Protein AF-A0A6G5A624-F1 (afdb_monomer_lite)

Secondary structure (DSSP, 8-state):
----------------------HHHHHT-TTTGGG--THHHHT--SPEE----SSSTTSS-EEEEEEEEEESSSSEEEEEEEEEEETTEEEEEEEEEEEE--TT-SS--EEEE-SSTTS--EEEEEEEE-TTS--EEEEE---TTTTT---

Structure (mmCIF, N/CA/C/O backbone):
data_AF-A0A6G5A624-F1
#
_entry.id   AF-A0A6G5A624-F1
#
loop_
_atom_site.group_PDB
_atom_site.id
_atom_site.type_symbol
_atom_site.label_atom_id
_atom_site.label_alt_id
_atom_site.label_comp_id
_atom_site.label_asym_id
_atom_site.label_entity_id
_atom_site.label_seq_id
_atom_site.pdbx_PDB_ins_code
_atom_site.Cartn_x
_atom_site.Cartn_y
_atom_site.Cartn_z
_atom_site.occupancy
_atom_site.B_iso_or_equiv
_atom_site.auth_seq_id
_atom_site.auth_comp_id
_atom_site.auth_asym_id
_atom_site.auth_atom_id
_atom_site.pdbx_PDB_model_num
ATOM 1 N N . MET A 1 1 ? 64.356 -6.340 41.383 1.00 39.53 1 MET A N 1
ATOM 2 C CA . MET A 1 1 ? 63.707 -5.457 40.390 1.00 39.53 1 MET A CA 1
ATOM 3 C C . MET A 1 1 ? 62.743 -6.322 39.589 1.00 39.53 1 MET A C 1
ATOM 5 O O . MET A 1 1 ? 63.204 -7.112 38.780 1.00 39.53 1 MET A O 1
ATOM 9 N N . PHE A 1 2 ? 61.443 -6.283 39.893 1.00 41.41 2 PHE A N 1
ATOM 10 C CA . PHE A 1 2 ? 60.434 -7.053 39.157 1.00 41.41 2 PHE A CA 1
ATOM 11 C C . PHE A 1 2 ? 59.886 -6.181 38.027 1.00 41.41 2 PHE A C 1
ATOM 13 O O . PHE A 1 2 ? 59.251 -5.163 38.285 1.00 41.41 2 PHE A O 1
ATOM 20 N N . SER A 1 3 ? 60.192 -6.554 36.785 1.00 48.03 3 SER A N 1
ATOM 21 C CA . SER A 1 3 ? 59.663 -5.901 35.587 1.00 48.03 3 SER A CA 1
ATOM 22 C C . SER A 1 3 ? 58.288 -6.498 35.284 1.00 48.03 3 SER A C 1
ATOM 24 O O . SER A 1 3 ? 58.190 -7.619 34.789 1.00 48.03 3 SER A O 1
ATOM 26 N N . GLY A 1 4 ? 57.225 -5.795 35.674 1.00 51.53 4 GLY A N 1
ATOM 27 C CA . GLY A 1 4 ? 55.850 -6.169 35.352 1.00 51.53 4 GLY A CA 1
ATOM 28 C C . GLY A 1 4 ? 55.476 -5.650 33.968 1.00 51.53 4 GLY A C 1
ATOM 29 O O . GLY A 1 4 ? 55.387 -4.442 33.768 1.00 51.53 4 GLY A O 1
ATOM 30 N N . ALA A 1 5 ? 55.263 -6.551 33.010 1.00 58.97 5 ALA A N 1
ATOM 31 C CA . ALA A 1 5 ? 54.713 -6.201 31.706 1.00 58.97 5 ALA A CA 1
ATOM 32 C C . ALA A 1 5 ? 53.194 -6.004 31.831 1.00 58.97 5 ALA A C 1
ATOM 34 O O . ALA A 1 5 ? 52.438 -6.967 31.962 1.00 58.97 5 ALA A O 1
ATOM 35 N N . THR A 1 6 ? 52.742 -4.751 31.809 1.00 60.56 6 THR A N 1
ATOM 36 C CA . THR A 1 6 ? 51.316 -4.407 31.802 1.00 60.56 6 THR A CA 1
ATOM 37 C C . THR A 1 6 ? 50.754 -4.627 30.398 1.00 60.56 6 THR A C 1
ATOM 39 O O . THR A 1 6 ? 50.939 -3.799 29.508 1.00 60.56 6 THR A O 1
ATOM 42 N N . PHE A 1 7 ? 50.069 -5.750 30.180 1.00 61.47 7 PHE A N 1
ATOM 43 C CA . PHE A 1 7 ? 49.296 -5.979 28.959 1.00 61.47 7 PHE A CA 1
ATOM 44 C C . PHE A 1 7 ? 48.017 -5.136 29.000 1.00 61.47 7 PHE A C 1
ATOM 46 O O . PHE A 1 7 ? 47.059 -5.455 29.704 1.00 61.47 7 PHE A O 1
ATOM 53 N N . LEU A 1 8 ? 48.010 -4.035 28.248 1.00 59.06 8 LEU A N 1
ATOM 54 C CA . LEU A 1 8 ? 46.827 -3.210 28.026 1.00 59.06 8 LEU A CA 1
ATOM 55 C C . LEU A 1 8 ? 45.891 -3.949 27.053 1.00 59.06 8 LEU A C 1
ATOM 57 O O . LEU A 1 8 ? 46.031 -3.840 25.836 1.00 59.06 8 LEU A O 1
ATOM 61 N N . CYS A 1 9 ? 44.947 -4.731 27.581 1.00 56.75 9 CYS A N 1
ATOM 62 C CA . CYS A 1 9 ? 43.853 -5.285 26.781 1.00 56.75 9 CYS A CA 1
ATOM 63 C C . CYS A 1 9 ? 42.947 -4.139 26.314 1.00 56.75 9 CYS A C 1
ATOM 65 O O . CYS A 1 9 ? 42.076 -3.680 27.052 1.00 56.75 9 CYS A O 1
ATOM 67 N N . ILE A 1 10 ? 43.158 -3.668 25.083 1.00 61.03 10 ILE A N 1
ATOM 68 C CA . ILE A 1 10 ? 42.236 -2.757 24.406 1.00 61.03 10 ILE A CA 1
ATOM 69 C C . ILE A 1 10 ? 40.947 -3.544 24.156 1.00 61.03 10 ILE A C 1
ATOM 71 O O . ILE A 1 10 ? 40.863 -4.363 23.242 1.00 61.03 10 ILE A O 1
ATOM 75 N N . LEU A 1 11 ? 39.944 -3.316 25.002 1.00 56.22 11 LEU A N 1
ATOM 76 C CA . LEU A 1 11 ? 38.576 -3.758 24.768 1.00 56.22 11 LEU A CA 1
ATOM 77 C C . LEU A 1 11 ? 38.052 -2.998 23.547 1.00 56.22 11 LEU A C 1
ATOM 79 O O . LEU A 1 11 ? 37.565 -1.874 23.659 1.00 56.22 11 LEU A O 1
ATOM 83 N N . VAL A 1 12 ? 38.179 -3.595 22.362 1.00 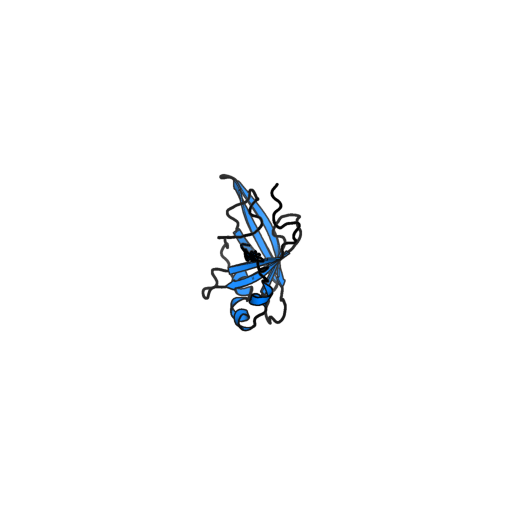63.50 12 VAL A N 1
ATOM 84 C CA . VAL A 1 12 ? 37.483 -3.108 21.172 1.00 63.50 12 VAL A CA 1
ATOM 85 C C . VAL A 1 12 ? 36.002 -3.392 21.397 1.00 63.50 12 VAL A C 1
ATOM 87 O O . VAL A 1 12 ? 35.519 -4.498 21.159 1.00 63.50 12 VAL A O 1
ATOM 90 N N . ALA A 1 13 ? 35.281 -2.401 21.917 1.00 61.09 13 ALA A N 1
ATOM 91 C CA . ALA A 1 13 ? 33.831 -2.419 21.925 1.00 61.09 13 ALA A CA 1
ATOM 92 C C . ALA A 1 13 ? 33.373 -2.402 20.462 1.00 61.09 13 ALA A C 1
ATOM 94 O O . ALA A 1 13 ? 33.361 -1.356 19.815 1.00 61.09 13 ALA A O 1
ATOM 95 N N . VAL A 1 14 ? 33.050 -3.577 19.917 1.00 60.44 14 VAL A N 1
ATOM 96 C CA . VAL A 1 14 ? 32.378 -3.682 18.623 1.00 60.44 14 VAL A CA 1
ATOM 97 C C . VAL A 1 14 ? 31.013 -3.040 18.810 1.00 60.44 14 VAL A C 1
ATOM 99 O O . VAL A 1 14 ? 30.096 -3.636 19.374 1.00 60.44 14 VAL A O 1
ATOM 102 N N . THR A 1 15 ? 30.879 -1.790 18.381 1.00 59.41 15 THR A N 1
ATOM 103 C CA . THR A 1 15 ? 29.569 -1.178 18.247 1.00 59.41 15 THR A CA 1
ATOM 104 C C . THR A 1 15 ? 28.849 -1.969 17.161 1.00 59.41 15 THR A C 1
ATOM 106 O O . THR A 1 15 ? 29.238 -1.964 15.994 1.00 59.41 15 THR A O 1
ATOM 109 N N . ALA A 1 16 ? 27.823 -2.728 17.547 1.00 56.22 16 ALA A N 1
ATOM 110 C CA . ALA A 1 16 ? 26.889 -3.308 16.597 1.00 56.22 16 ALA A CA 1
ATOM 111 C C . ALA A 1 16 ? 26.151 -2.141 15.936 1.00 56.22 16 ALA A C 1
ATOM 113 O O . ALA A 1 16 ? 25.101 -1.699 16.399 1.00 56.22 16 ALA A O 1
ATOM 114 N N . GLN A 1 17 ? 26.757 -1.568 14.900 1.00 50.91 17 GLN A N 1
ATOM 115 C CA . GLN A 1 17 ? 26.144 -0.512 14.125 1.00 50.91 17 GLN A CA 1
ATOM 116 C C . GLN A 1 17 ? 24.936 -1.150 13.454 1.00 50.91 17 GLN A C 1
ATOM 118 O O . GLN A 1 17 ? 25.081 -2.006 12.577 1.00 50.91 17 GLN A O 1
ATOM 123 N N . SER A 1 18 ? 23.743 -0.807 13.940 1.00 52.41 18 SER A N 1
ATOM 124 C CA . SER A 1 18 ? 22.495 -1.230 13.328 1.00 52.41 18 SER A CA 1
ATOM 125 C C . SER A 1 18 ? 22.568 -0.804 11.867 1.00 52.41 18 SER A C 1
ATOM 127 O O . SER A 1 18 ? 22.534 0.382 11.536 1.00 52.41 18 SER A O 1
ATOM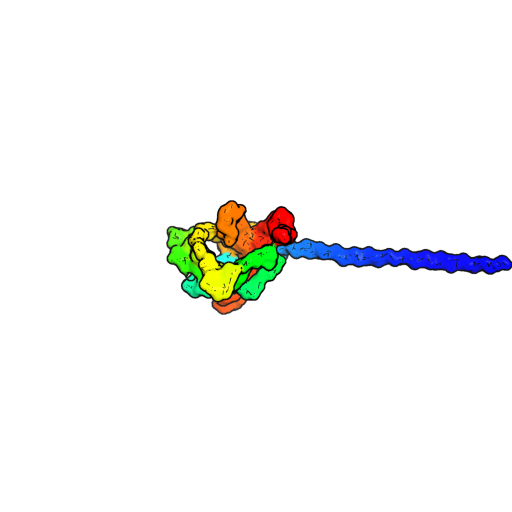 129 N N . ARG A 1 19 ? 22.779 -1.773 10.969 1.00 55.16 19 ARG A N 1
ATOM 130 C CA . ARG A 1 19 ? 22.739 -1.502 9.535 1.00 55.16 19 ARG A CA 1
ATOM 131 C C . ARG A 1 19 ? 21.350 -0.938 9.282 1.00 55.16 19 ARG A C 1
ATOM 133 O O . ARG A 1 19 ? 20.366 -1.651 9.487 1.00 55.16 19 ARG A O 1
ATOM 140 N N . ARG A 1 20 ? 21.260 0.343 8.909 1.00 59.00 20 ARG A N 1
ATOM 141 C CA . ARG A 1 20 ? 20.001 0.914 8.430 1.00 59.00 20 ARG A CA 1
ATOM 142 C C . ARG A 1 20 ? 19.523 -0.012 7.319 1.00 59.00 20 ARG A C 1
ATOM 144 O O . ARG A 1 20 ? 20.250 -0.228 6.352 1.00 59.00 20 ARG A O 1
ATOM 151 N N . ARG A 1 21 ? 18.363 -0.641 7.517 1.00 69.81 21 ARG A N 1
ATOM 152 C CA . ARG A 1 21 ? 17.732 -1.449 6.477 1.00 69.81 21 ARG A CA 1
ATOM 153 C C . ARG A 1 21 ? 17.379 -0.468 5.371 1.00 69.81 21 ARG A C 1
ATOM 155 O O . ARG A 1 21 ? 16.533 0.386 5.594 1.00 69.81 21 ARG A O 1
ATOM 162 N N . ASP A 1 22 ? 18.084 -0.538 4.251 1.00 80.31 22 ASP A N 1
ATOM 163 C CA . ASP A 1 22 ? 17.757 0.232 3.058 1.00 80.31 22 ASP A CA 1
ATOM 164 C C . ASP A 1 22 ? 16.774 -0.593 2.219 1.00 80.31 22 ASP A C 1
ATOM 166 O O . ASP A 1 22 ? 17.186 -1.601 1.633 1.00 80.31 22 ASP A O 1
ATOM 170 N N . PRO A 1 23 ? 15.480 -0.226 2.161 1.00 82.12 23 PRO A N 1
ATOM 171 C CA . PRO A 1 23 ? 14.514 -0.958 1.354 1.00 82.12 23 PRO A CA 1
ATOM 172 C C . PRO A 1 23 ? 14.882 -0.947 -0.132 1.00 82.12 23 PRO A C 1
ATOM 174 O O . PRO A 1 23 ? 14.588 -1.911 -0.835 1.00 82.12 23 PRO A O 1
ATOM 177 N N . ASN A 1 24 ? 15.577 0.086 -0.621 1.00 86.75 24 ASN A N 1
ATOM 178 C CA . ASN A 1 24 ? 15.930 0.174 -2.036 1.00 86.75 24 ASN A CA 1
ATOM 179 C C . ASN A 1 24 ? 16.927 -0.911 -2.453 1.00 86.75 24 ASN A C 1
ATOM 181 O O . ASN A 1 24 ? 16.842 -1.396 -3.577 1.00 86.75 24 ASN A O 1
ATOM 185 N N . ALA A 1 25 ? 17.800 -1.371 -1.551 1.00 89.62 25 ALA A N 1
ATOM 186 C CA . ALA A 1 25 ? 18.741 -2.451 -1.849 1.00 89.62 25 ALA A CA 1
ATOM 187 C C . ALA A 1 25 ? 18.039 -3.754 -2.282 1.00 89.62 25 ALA A C 1
ATOM 189 O O . ALA A 1 25 ? 18.574 -4.492 -3.104 1.00 89.62 25 ALA A O 1
ATOM 190 N N . TYR A 1 26 ? 16.844 -4.034 -1.749 1.00 91.25 26 TYR A N 1
ATOM 191 C CA . TYR A 1 26 ? 16.027 -5.175 -2.177 1.00 91.25 26 TYR A CA 1
ATOM 192 C C . TYR A 1 26 ? 15.040 -4.792 -3.286 1.00 91.25 26 TYR A C 1
ATOM 194 O O . TYR A 1 26 ? 14.842 -5.557 -4.231 1.00 91.25 26 TYR A O 1
ATOM 202 N N . ALA A 1 27 ? 14.398 -3.626 -3.171 1.00 91.69 27 ALA A N 1
ATOM 203 C CA . ALA A 1 27 ? 13.332 -3.219 -4.080 1.00 91.69 27 ALA A CA 1
ATOM 204 C C . ALA A 1 27 ? 13.809 -2.850 -5.487 1.00 91.69 27 ALA A C 1
ATOM 206 O O . ALA A 1 27 ? 13.039 -2.954 -6.432 1.00 91.69 27 ALA A O 1
ATOM 207 N N . GLU A 1 28 ? 15.063 -2.429 -5.637 1.00 92.81 28 GLU A N 1
ATOM 208 C CA . GLU A 1 28 ? 15.626 -2.007 -6.924 1.00 92.81 28 GLU A CA 1
ATOM 209 C C . GLU A 1 28 ? 16.526 -3.090 -7.560 1.00 92.81 28 GLU A C 1
ATOM 211 O O . GLU A 1 28 ? 17.139 -2.872 -8.604 1.00 92.81 28 GLU A O 1
ATOM 216 N N . ASP A 1 29 ? 16.574 -4.292 -6.973 1.00 95.19 29 ASP A N 1
ATOM 217 C CA . ASP A 1 29 ? 17.170 -5.475 -7.599 1.00 95.19 29 ASP A CA 1
ATOM 218 C C . ASP A 1 29 ? 16.187 -6.091 -8.604 1.00 95.19 29 ASP A C 1
ATOM 220 O O . ASP A 1 29 ? 15.142 -6.629 -8.224 1.00 95.19 29 ASP A O 1
ATOM 224 N N . TYR A 1 30 ? 16.548 -6.059 -9.892 1.00 96.19 30 TYR A N 1
ATOM 225 C CA . TYR A 1 30 ? 15.698 -6.516 -10.999 1.00 96.19 30 TYR A CA 1
ATOM 226 C C . TYR A 1 30 ? 15.199 -7.959 -10.850 1.00 96.19 30 TYR A C 1
ATOM 228 O O . TYR A 1 30 ? 14.157 -8.317 -11.401 1.00 96.19 30 TYR A O 1
ATOM 236 N N . ARG A 1 31 ? 15.919 -8.797 -10.093 1.00 96.75 31 ARG A N 1
ATOM 237 C CA . ARG A 1 31 ? 15.528 -10.188 -9.825 1.00 96.75 31 ARG A CA 1
ATOM 238 C C . ARG A 1 31 ? 14.239 -10.278 -9.003 1.00 96.75 31 ARG A C 1
ATOM 240 O O . ARG A 1 31 ? 13.536 -11.279 -9.099 1.00 96.75 31 ARG A O 1
ATOM 247 N N . ASN A 1 32 ? 13.911 -9.234 -8.240 1.00 96.50 32 ASN A N 1
ATOM 248 C CA . ASN A 1 32 ? 12.720 -9.171 -7.393 1.00 96.50 32 ASN A CA 1
ATOM 249 C C . ASN A 1 32 ? 11.519 -8.501 -8.081 1.00 96.50 32 ASN A C 1
ATOM 251 O O . ASN A 1 32 ? 10.391 -8.680 -7.621 1.00 96.50 32 ASN A O 1
ATOM 255 N N . PHE A 1 33 ? 11.717 -7.792 -9.200 1.00 97.06 33 PHE A N 1
ATOM 256 C CA . PHE A 1 33 ? 10.658 -7.028 -9.881 1.00 97.06 33 PHE A CA 1
ATOM 257 C C . PHE A 1 33 ? 9.402 -7.854 -10.215 1.00 97.06 33 PHE A C 1
ATOM 259 O O . PHE A 1 33 ? 8.292 -7.344 -10.042 1.00 97.06 33 PHE A O 1
ATOM 266 N N . PRO A 1 34 ? 9.496 -9.138 -10.628 1.00 96.38 34 PRO A N 1
ATOM 267 C CA . PRO A 1 34 ? 8.304 -9.954 -10.868 1.00 96.38 34 PRO A CA 1
ATOM 268 C C . PRO A 1 34 ? 7.387 -10.119 -9.644 1.00 96.38 34 PRO A C 1
ATOM 270 O O . PRO A 1 34 ? 6.192 -10.352 -9.817 1.00 96.38 34 PRO A O 1
ATOM 273 N N . LEU A 1 35 ? 7.921 -9.980 -8.425 1.00 97.44 35 LEU A N 1
ATOM 274 C CA . LEU A 1 35 ? 7.192 -10.102 -7.155 1.00 97.44 35 LEU A CA 1
ATOM 275 C C . LEU A 1 35 ? 6.684 -8.752 -6.618 1.00 97.44 35 LEU A C 1
ATOM 277 O O . LEU A 1 35 ? 6.011 -8.707 -5.587 1.00 97.44 35 LEU A O 1
ATOM 281 N N . GLN A 1 36 ? 7.009 -7.656 -7.302 1.00 97.81 36 GLN A N 1
ATOM 282 C CA . GLN A 1 36 ? 6.806 -6.279 -6.838 1.00 97.81 36 GLN A CA 1
ATOM 283 C C . GLN A 1 36 ? 5.795 -5.518 -7.698 1.00 97.81 36 GLN A C 1
ATOM 285 O O . GLN A 1 36 ? 5.729 -4.296 -7.667 1.00 97.81 36 GLN A O 1
ATOM 290 N N . ARG A 1 37 ? 4.966 -6.236 -8.456 1.00 97.94 37 ARG A N 1
ATOM 291 C CA . ARG A 1 37 ? 3.900 -5.637 -9.261 1.00 97.94 37 ARG A CA 1
ATOM 292 C C . ARG A 1 37 ? 2.727 -5.276 -8.362 1.00 97.94 37 ARG A C 1
ATOM 294 O O . ARG A 1 37 ? 2.015 -6.166 -7.892 1.00 97.94 37 ARG A O 1
ATOM 301 N N . LEU A 1 38 ? 2.484 -3.983 -8.157 1.00 98.00 38 LEU A N 1
ATOM 302 C CA . LEU A 1 38 ? 1.420 -3.506 -7.268 1.00 98.00 38 LEU A CA 1
ATOM 303 C C . LEU A 1 38 ? 0.025 -3.962 -7.723 1.00 98.00 38 LEU A C 1
ATOM 305 O O . LEU A 1 38 ? -0.871 -4.142 -6.896 1.00 98.00 38 LEU A O 1
ATOM 309 N N . SER A 1 39 ? -0.137 -4.256 -9.016 1.00 97.56 39 SER A N 1
ATOM 310 C CA . SER A 1 39 ? -1.347 -4.864 -9.582 1.00 97.56 39 SER A CA 1
ATOM 311 C C . SER A 1 39 ? -1.756 -6.171 -8.890 1.00 97.56 39 SER A C 1
ATOM 313 O O . SER A 1 39 ? -2.941 -6.498 -8.840 1.00 97.56 39 SER A O 1
ATOM 315 N N . ALA A 1 40 ? -0.814 -6.906 -8.289 1.00 97.25 40 ALA A N 1
ATOM 316 C CA . ALA A 1 40 ? -1.123 -8.086 -7.487 1.00 97.25 40 ALA A CA 1
ATOM 317 C C . ALA A 1 40 ? -1.996 -7.752 -6.263 1.00 97.25 40 ALA A C 1
ATOM 319 O O . ALA A 1 40 ? -2.890 -8.532 -5.927 1.00 97.25 40 ALA A O 1
ATOM 320 N N . MET A 1 41 ? -1.769 -6.592 -5.637 1.00 97.25 41 MET A N 1
ATOM 321 C CA . MET A 1 41 ? -2.584 -6.068 -4.541 1.00 97.25 41 MET A CA 1
ATOM 322 C C . MET A 1 41 ? -3.830 -5.360 -5.074 1.00 97.25 41 MET A C 1
ATOM 324 O O . MET A 1 41 ? -4.931 -5.619 -4.593 1.00 97.25 41 MET A O 1
ATOM 328 N N . THR A 1 42 ? -3.693 -4.486 -6.076 1.00 97.44 42 THR A N 1
ATOM 329 C CA . THR A 1 42 ? -4.831 -3.666 -6.517 1.00 97.44 42 THR A CA 1
ATOM 330 C C . THR A 1 42 ? -5.914 -4.464 -7.224 1.00 97.44 42 THR A C 1
ATOM 332 O O . THR A 1 42 ? -7.068 -4.044 -7.207 1.00 97.44 42 THR A O 1
ATOM 335 N N . ASN A 1 43 ? -5.607 -5.641 -7.771 1.00 96.62 43 ASN A N 1
ATOM 336 C CA . ASN A 1 43 ? -6.608 -6.552 -8.332 1.00 96.62 43 ASN A CA 1
ATOM 337 C C . ASN A 1 43 ? -7.377 -7.355 -7.271 1.00 96.62 43 ASN A C 1
ATOM 339 O O . ASN A 1 43 ? -8.352 -8.028 -7.608 1.00 96.62 43 ASN A O 1
ATOM 343 N N . GLN A 1 44 ? -6.998 -7.272 -5.992 1.00 95.81 44 GLN A N 1
ATOM 344 C CA . GLN A 1 44 ? -7.742 -7.931 -4.923 1.00 95.81 44 GLN A CA 1
ATOM 345 C C . GLN A 1 44 ? -9.089 -7.235 -4.692 1.00 95.81 44 GLN A C 1
ATOM 347 O O . GLN A 1 44 ? -9.166 -6.034 -4.436 1.00 95.81 44 GLN A O 1
ATOM 352 N N . SER A 1 45 ? -10.171 -8.012 -4.748 1.00 93.25 45 SER A N 1
ATOM 353 C CA . SER A 1 45 ? -11.527 -7.557 -4.400 1.00 93.25 45 SER A CA 1
ATOM 354 C C . SER A 1 45 ? -11.854 -7.735 -2.913 1.00 93.25 45 SER A C 1
ATOM 356 O O . SER A 1 45 ? -12.804 -7.144 -2.391 1.00 93.25 45 SER A O 1
ATOM 358 N N . LYS A 1 46 ? -11.073 -8.567 -2.217 1.00 96.50 46 LYS A N 1
ATOM 359 C CA . LYS A 1 46 ? -11.227 -8.853 -0.790 1.00 96.50 46 LYS A CA 1
ATOM 360 C C . LYS A 1 46 ? -10.562 -7.771 0.061 1.00 96.50 46 LYS A C 1
ATOM 362 O O . LYS A 1 46 ? -9.680 -7.047 -0.389 1.00 96.50 46 LYS A O 1
ATOM 367 N N . ARG A 1 47 ? -10.988 -7.686 1.322 1.00 97.75 47 ARG A N 1
ATOM 368 C CA . ARG A 1 47 ? -10.330 -6.851 2.332 1.00 97.75 47 ARG A CA 1
ATOM 369 C C . ARG A 1 47 ? -8.978 -7.466 2.694 1.00 97.75 47 ARG A C 1
ATOM 371 O O . ARG A 1 47 ? -8.914 -8.654 3.002 1.00 97.75 47 ARG A O 1
ATOM 378 N N . ILE A 1 48 ? -7.935 -6.649 2.675 1.00 97.44 48 ILE A N 1
ATOM 379 C CA . ILE A 1 48 ? -6.580 -7.009 3.095 1.00 97.44 48 ILE A CA 1
ATOM 380 C C . ILE A 1 48 ? -6.404 -6.544 4.538 1.00 97.44 48 ILE A C 1
ATOM 382 O O . ILE A 1 48 ? -6.877 -5.469 4.905 1.00 97.44 48 ILE A O 1
ATOM 386 N N . TYR A 1 49 ? -5.742 -7.359 5.353 1.00 97.75 49 TYR A N 1
ATOM 387 C CA . TYR A 1 49 ? -5.509 -7.085 6.768 1.00 97.75 49 TYR A CA 1
ATOM 388 C C . TYR A 1 49 ? -4.016 -6.939 7.036 1.00 97.75 49 TYR A C 1
ATOM 390 O O . TYR A 1 49 ? -3.208 -7.699 6.501 1.00 97.75 49 TYR A O 1
ATOM 398 N N . VAL A 1 50 ? -3.660 -5.991 7.898 1.00 96.12 50 VAL A N 1
ATOM 399 C CA . VAL A 1 50 ? -2.293 -5.863 8.401 1.00 96.12 50 VAL A CA 1
ATOM 400 C C . VAL A 1 50 ? -2.085 -6.917 9.479 1.00 96.12 50 VAL A C 1
ATOM 402 O O . VAL A 1 50 ? -2.687 -6.849 10.550 1.00 96.12 50 VAL A O 1
ATOM 405 N N . LEU A 1 51 ? -1.236 -7.901 9.187 1.00 95.88 51 LEU A N 1
ATOM 406 C CA . LEU A 1 51 ? -0.872 -8.951 10.142 1.00 95.88 51 LEU A CA 1
ATOM 407 C C . LEU A 1 51 ? 0.261 -8.512 11.074 1.00 95.88 51 LEU A C 1
ATOM 409 O O . LEU A 1 51 ? 0.286 -8.885 12.242 1.00 95.88 51 LEU A O 1
ATOM 413 N N . MET A 1 52 ? 1.204 -7.727 10.553 1.00 92.44 52 MET A N 1
ATOM 414 C CA . MET A 1 52 ? 2.381 -7.263 11.277 1.00 92.44 52 MET A CA 1
ATOM 415 C C . MET A 1 52 ? 2.856 -5.934 10.688 1.00 92.44 52 MET A C 1
ATOM 417 O O . MET A 1 52 ? 2.756 -5.717 9.482 1.00 92.44 52 MET A O 1
ATOM 421 N N . ARG A 1 53 ? 3.390 -5.068 11.548 1.00 90.56 53 ARG A N 1
ATOM 422 C CA . ARG A 1 53 ? 4.140 -3.859 11.192 1.00 90.56 53 ARG A CA 1
ATOM 423 C C . ARG A 1 53 ? 5.205 -3.616 12.255 1.00 90.56 53 ARG A C 1
ATOM 425 O O . ARG A 1 53 ? 5.046 -4.082 13.382 1.00 90.56 53 ARG A O 1
ATOM 432 N N . ASP A 1 54 ? 6.252 -2.882 11.913 1.00 87.06 54 ASP A N 1
ATOM 433 C CA . ASP A 1 54 ? 7.352 -2.525 12.818 1.00 87.06 54 ASP A CA 1
ATOM 434 C C . ASP A 1 54 ? 7.503 -1.005 13.015 1.00 87.06 54 ASP A C 1
ATOM 436 O O . ASP A 1 54 ? 8.475 -0.541 13.610 1.00 87.06 54 ASP A O 1
ATOM 440 N N . TYR A 1 55 ? 6.508 -0.232 12.577 1.00 84.56 55 TYR A N 1
ATOM 441 C CA . TYR A 1 55 ? 6.432 1.221 12.715 1.00 84.56 55 TYR A CA 1
ATOM 442 C C . TYR A 1 55 ? 5.086 1.656 13.314 1.00 84.56 55 TYR A C 1
ATOM 444 O O . TYR A 1 55 ? 4.125 0.883 13.325 1.00 84.56 55 TYR A O 1
ATOM 452 N N . ASN A 1 56 ? 5.019 2.893 13.827 1.00 79.69 56 ASN A N 1
ATOM 453 C CA . ASN A 1 56 ? 3.826 3.479 14.460 1.00 79.69 56 ASN A CA 1
ATOM 454 C C . ASN A 1 56 ? 3.145 2.528 15.465 1.00 79.69 56 ASN A C 1
ATOM 456 O O . ASN A 1 56 ? 1.923 2.386 15.486 1.00 79.69 56 ASN A O 1
ATOM 460 N N . LEU A 1 57 ? 3.944 1.843 16.291 1.00 82.25 57 LEU A N 1
ATOM 461 C CA . LEU A 1 57 ? 3.452 0.831 17.234 1.00 82.25 57 LEU A CA 1
ATOM 462 C C . LEU A 1 57 ? 2.686 1.438 18.421 1.00 82.25 57 LEU A C 1
ATOM 464 O O . LEU A 1 57 ? 1.860 0.763 19.025 1.00 82.25 57 LEU A O 1
ATOM 468 N N . SER A 1 58 ? 2.920 2.715 18.726 1.00 81.31 58 SER A N 1
ATOM 469 C CA . SER A 1 58 ? 2.401 3.437 19.900 1.00 81.31 58 SER A CA 1
ATOM 470 C C . SER A 1 58 ? 1.031 4.090 19.672 1.00 81.31 58 SER A C 1
ATOM 472 O O . SER A 1 58 ? 0.735 5.145 20.225 1.00 81.31 58 SER A O 1
ATOM 474 N N . THR A 1 59 ? 0.200 3.501 18.817 1.00 82.62 59 THR A N 1
ATOM 475 C CA . THR A 1 59 ? -1.110 4.044 18.436 1.00 82.62 59 THR A CA 1
ATOM 476 C C . THR A 1 59 ? -2.249 3.259 19.092 1.00 82.62 59 THR A C 1
ATOM 478 O O . THR A 1 59 ? -2.116 2.047 19.266 1.00 82.62 59 THR A O 1
ATOM 481 N N . PRO A 1 60 ? -3.389 3.896 19.431 1.00 86.12 60 PRO A N 1
ATOM 482 C CA . PRO A 1 60 ? -4.559 3.181 19.948 1.00 86.12 60 PRO A CA 1
ATOM 483 C C . PRO A 1 60 ? -5.239 2.296 18.893 1.00 86.12 60 PRO A C 1
ATOM 485 O O . PRO A 1 60 ? -6.166 1.561 19.223 1.00 86.12 60 PRO A O 1
ATOM 488 N N . PHE A 1 61 ? -4.825 2.390 17.626 1.00 89.38 61 PHE A N 1
ATOM 489 C CA . PHE A 1 61 ? -5.438 1.652 16.532 1.00 89.38 61 PHE A CA 1
ATOM 490 C C . PHE A 1 61 ? -4.827 0.259 16.339 1.00 89.38 61 PHE A C 1
ATOM 492 O O . PHE A 1 61 ? -3.628 0.129 16.071 1.00 89.38 61 PHE A O 1
ATOM 499 N N . ASP A 1 62 ? -5.670 -0.769 16.328 1.00 91.19 62 ASP A N 1
ATOM 500 C CA . ASP A 1 62 ? -5.324 -2.141 15.952 1.00 91.19 62 ASP A CA 1
ATOM 501 C C . ASP A 1 62 ? -6.262 -2.697 14.861 1.00 91.19 62 ASP A C 1
ATOM 503 O O . ASP A 1 62 ? -7.101 -1.982 14.314 1.00 91.19 62 ASP A O 1
ATOM 507 N N . CYS A 1 63 ? -6.079 -3.961 14.460 1.00 93.38 63 CYS A N 1
ATOM 508 C CA . CYS A 1 63 ? -6.895 -4.623 13.425 1.00 93.38 63 CYS A CA 1
ATOM 509 C C . CYS A 1 63 ? -7.042 -3.812 12.118 1.00 93.38 63 CYS A C 1
ATOM 511 O O . CYS A 1 63 ? -8.140 -3.696 11.565 1.00 93.38 63 CYS A O 1
ATOM 513 N N . HIS A 1 64 ? -5.933 -3.244 11.636 1.00 95.50 64 HIS A N 1
ATOM 514 C CA . HIS A 1 64 ? -5.902 -2.430 10.421 1.00 95.50 64 HIS A CA 1
ATOM 515 C C . HIS A 1 64 ? -6.255 -3.254 9.185 1.00 95.50 64 HIS A C 1
ATOM 517 O O . HIS A 1 64 ? -5.850 -4.410 9.035 1.00 95.50 64 HIS A O 1
ATOM 523 N N . SER A 1 65 ? -7.006 -2.641 8.278 1.00 97.38 65 SER A N 1
ATOM 524 C CA . SER A 1 65 ? -7.413 -3.254 7.024 1.00 97.38 65 SER A CA 1
ATOM 525 C C . SER A 1 65 ? -7.653 -2.221 5.934 1.00 97.38 65 SER A C 1
ATOM 527 O O . SER A 1 65 ? -8.023 -1.082 6.216 1.00 97.38 65 SER A O 1
ATOM 529 N N . ALA A 1 66 ? -7.516 -2.661 4.689 1.00 97.94 66 ALA A N 1
ATOM 530 C CA . ALA A 1 66 ? -7.804 -1.876 3.502 1.00 97.94 66 ALA A CA 1
ATOM 531 C C . ALA A 1 66 ? -8.729 -2.669 2.575 1.00 97.94 66 ALA A C 1
ATOM 533 O O . ALA A 1 66 ? -8.560 -3.877 2.385 1.00 97.94 66 ALA A O 1
ATOM 534 N N . LYS A 1 67 ? -9.724 -2.003 1.991 1.00 98.44 67 LYS A N 1
ATOM 535 C CA . LYS A 1 67 ? -10.592 -2.594 0.967 1.00 98.44 67 LYS A CA 1
ATOM 536 C C . LYS A 1 67 ? -10.712 -1.638 -0.208 1.00 98.44 67 LYS A C 1
ATOM 538 O O . LYS A 1 67 ? -11.117 -0.498 -0.008 1.00 98.44 67 LYS A O 1
ATOM 543 N N . LYS A 1 68 ? -10.424 -2.114 -1.422 1.00 98.19 68 LYS A N 1
ATOM 544 C CA . LYS A 1 68 ? -10.686 -1.343 -2.640 1.00 98.19 68 LYS A CA 1
ATOM 545 C C . LYS A 1 68 ? -12.191 -1.109 -2.759 1.00 98.19 68 LYS A C 1
ATOM 547 O O . LYS A 1 68 ? -12.961 -2.072 -2.771 1.00 98.19 68 LYS A O 1
ATOM 552 N N . VAL A 1 69 ? -12.603 0.151 -2.819 1.00 98.06 69 VAL A N 1
ATOM 553 C CA . VAL A 1 69 ? -14.009 0.535 -3.015 1.00 98.06 69 VAL A CA 1
ATOM 554 C C . VAL A 1 69 ? -14.264 0.973 -4.451 1.00 98.06 69 VAL A C 1
ATOM 556 O O . VAL A 1 69 ? -15.336 0.697 -4.984 1.00 98.06 69 VAL A O 1
ATOM 559 N N . HIS A 1 70 ? -13.262 1.566 -5.103 1.00 97.94 70 HIS A N 1
ATOM 560 C CA . HIS A 1 70 ? -13.372 2.011 -6.484 1.00 97.94 70 HIS A CA 1
ATOM 561 C C . HIS A 1 70 ? -12.015 2.029 -7.199 1.00 97.94 70 HIS A C 1
ATOM 563 O O . HIS A 1 70 ? -10.957 2.071 -6.568 1.00 97.94 70 HIS A O 1
ATOM 569 N N . GLN A 1 71 ? -12.052 1.998 -8.529 1.00 98.12 71 GLN A N 1
ATOM 570 C CA . GLN A 1 71 ? -10.902 2.222 -9.400 1.00 98.12 71 GLN A CA 1
ATOM 571 C C . GLN A 1 71 ? -11.287 3.304 -10.407 1.00 98.12 71 GLN A C 1
ATOM 573 O O . GLN A 1 71 ? -12.166 3.077 -11.232 1.00 98.12 71 GLN A O 1
ATOM 578 N N . TYR A 1 72 ? -10.646 4.467 -10.308 1.00 97.38 72 TYR A N 1
ATOM 579 C CA . TYR A 1 72 ? -10.921 5.615 -11.172 1.00 97.38 72 TYR A CA 1
ATOM 580 C C . TYR A 1 72 ? -10.200 5.494 -12.519 1.00 97.38 72 TYR A C 1
ATOM 582 O O . TYR A 1 72 ? -10.736 5.891 -13.550 1.00 97.38 72 TYR A O 1
ATOM 590 N N . SER A 1 73 ? -8.989 4.933 -12.513 1.00 96.69 73 SER A N 1
ATOM 591 C CA . SER A 1 73 ? -8.168 4.690 -13.705 1.00 96.69 73 SER A CA 1
ATOM 592 C C . SER A 1 73 ? -7.194 3.529 -13.462 1.00 96.69 73 SER A C 1
ATOM 594 O O . SER A 1 73 ? -7.242 2.877 -12.418 1.00 96.69 73 SER A O 1
ATOM 596 N N . ASP A 1 74 ? -6.286 3.251 -14.399 1.00 94.31 74 ASP A N 1
ATOM 597 C CA . ASP A 1 74 ? -5.285 2.183 -14.248 1.00 94.31 74 ASP A CA 1
ATOM 598 C C . ASP A 1 74 ? -4.368 2.377 -13.026 1.00 94.31 74 ASP A C 1
ATOM 600 O O . ASP A 1 74 ? -3.912 1.397 -12.433 1.00 94.31 74 ASP A O 1
ATOM 604 N N . ASN A 1 75 ? -4.137 3.626 -12.605 1.00 97.69 75 ASN A N 1
ATOM 605 C CA . ASN A 1 75 ? -3.223 3.958 -11.508 1.00 97.69 75 ASN A CA 1
ATOM 606 C C . ASN A 1 75 ? -3.888 4.696 -10.340 1.00 97.69 75 ASN A C 1
ATOM 608 O O . ASN A 1 75 ? -3.211 4.993 -9.361 1.00 97.69 75 ASN A O 1
ATOM 612 N N . GLU A 1 76 ? -5.187 4.984 -10.402 1.00 98.38 76 GLU A N 1
ATOM 613 C CA . GLU A 1 76 ? -5.892 5.711 -9.345 1.00 98.38 76 GLU A CA 1
ATOM 614 C C . GLU A 1 76 ? -7.031 4.885 -8.764 1.00 98.38 76 GLU A C 1
ATOM 616 O O . GLU A 1 76 ? -7.922 4.404 -9.470 1.00 98.38 76 GLU A O 1
ATOM 621 N N . TYR A 1 77 ? -7.013 4.751 -7.444 1.00 98.56 77 TYR A N 1
ATOM 622 C CA . TYR A 1 77 ? -7.910 3.877 -6.710 1.00 98.56 77 TYR A CA 1
ATOM 623 C C . TYR A 1 77 ? -8.463 4.585 -5.483 1.00 98.56 77 TYR A C 1
ATOM 625 O O . TYR A 1 77 ? -7.804 5.430 -4.879 1.00 98.56 77 TYR A O 1
ATOM 633 N N . GLU A 1 78 ? -9.649 4.168 -5.062 1.00 98.44 78 GLU A N 1
ATOM 634 C CA . GLU A 1 78 ? -10.176 4.503 -3.748 1.00 98.44 78 GLU A CA 1
ATOM 635 C C . GLU A 1 78 ? -10.158 3.264 -2.856 1.00 98.44 78 GLU A C 1
ATOM 637 O O . GLU A 1 78 ? -10.630 2.187 -3.245 1.00 98.44 78 GLU A O 1
ATOM 642 N N . TYR A 1 79 ? -9.636 3.426 -1.644 1.00 98.56 79 TYR A N 1
ATOM 643 C CA . TYR A 1 79 ? -9.640 2.401 -0.608 1.00 98.56 79 TYR A CA 1
ATOM 644 C C . TYR A 1 79 ? -10.344 2.908 0.643 1.00 98.56 79 TYR A C 1
ATOM 646 O O . TYR A 1 79 ? -10.090 4.019 1.089 1.00 98.56 79 TYR A O 1
ATOM 654 N N . GLU A 1 80 ? -11.170 2.064 1.256 1.00 98.19 80 GLU A N 1
ATOM 655 C CA . GLU A 1 80 ? -11.598 2.255 2.640 1.00 98.19 80 GLU A CA 1
ATOM 656 C C . GLU A 1 80 ? -10.507 1.698 3.559 1.00 98.19 80 GLU A C 1
ATOM 658 O O . GLU A 1 80 ? -10.274 0.481 3.591 1.00 98.19 80 GLU A O 1
ATOM 663 N N . LEU A 1 81 ? -9.873 2.581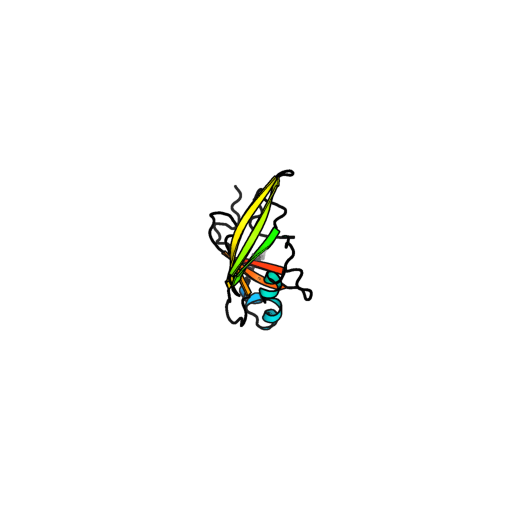 4.329 1.00 97.62 81 LEU A N 1
ATOM 664 C CA . LEU A 1 81 ? -9.035 2.199 5.459 1.00 97.62 81 LEU A CA 1
ATOM 665 C C . LEU A 1 81 ? -9.917 2.025 6.687 1.00 97.62 81 LEU A C 1
ATOM 667 O O . LEU A 1 81 ? -10.813 2.830 6.945 1.00 97.62 81 LEU A O 1
ATOM 671 N N . LYS A 1 82 ? -9.678 0.960 7.451 1.00 96.69 82 LYS A N 1
ATOM 672 C CA . LYS A 1 82 ? -10.429 0.668 8.670 1.00 96.69 82 LYS A CA 1
ATOM 673 C C . LYS A 1 82 ? -9.518 0.097 9.740 1.00 96.69 82 LYS A C 1
ATOM 675 O O . LYS A 1 82 ? -8.818 -0.880 9.483 1.00 96.69 82 LYS A O 1
ATOM 680 N N . ALA A 1 83 ? -9.611 0.650 10.941 1.00 95.44 83 ALA A N 1
ATOM 681 C CA . ALA A 1 83 ? -8.908 0.177 12.125 1.00 95.44 83 ALA A CA 1
ATOM 682 C C . ALA A 1 83 ? -9.845 0.173 13.337 1.00 95.44 83 ALA A C 1
ATOM 684 O O . ALA A 1 83 ? -10.857 0.877 13.374 1.00 95.44 83 ALA A O 1
ATOM 685 N N . ARG A 1 84 ? -9.535 -0.641 14.335 1.00 94.94 84 ARG A N 1
ATOM 686 C CA . ARG A 1 84 ? -10.247 -0.697 15.609 1.00 94.94 84 ARG A CA 1
ATOM 687 C C . ARG A 1 84 ? -9.579 0.269 16.592 1.00 94.94 84 ARG A C 1
ATOM 689 O O . ARG A 1 84 ? -8.365 0.297 16.676 1.00 94.94 84 ARG A O 1
ATOM 696 N N . ILE A 1 85 ? -10.367 1.092 17.290 1.00 91.50 85 ILE A N 1
ATOM 697 C CA . ILE A 1 85 ? -9.873 2.036 18.321 1.00 91.50 85 ILE A CA 1
ATOM 698 C C . ILE A 1 85 ? -9.915 1.394 19.711 1.00 91.50 85 ILE A C 1
ATOM 700 O O . ILE A 1 85 ? -9.105 1.678 20.585 1.00 91.50 85 ILE A O 1
ATOM 704 N N . ASN A 1 86 ? -10.945 0.588 19.954 1.00 89.12 86 ASN A N 1
ATOM 705 C CA . ASN A 1 86 ? -11.148 -0.161 21.186 1.00 89.12 86 ASN A CA 1
ATOM 706 C C . ASN A 1 86 ? -12.064 -1.355 20.894 1.00 89.12 86 ASN A C 1
ATOM 708 O O . ASN A 1 86 ? -12.559 -1.506 19.778 1.00 89.12 86 ASN A O 1
ATOM 712 N N . TRP A 1 87 ? -12.340 -2.183 21.900 1.00 84.44 87 TRP A N 1
ATOM 713 C CA . TRP A 1 87 ? -13.114 -3.421 21.757 1.00 84.44 87 TRP A CA 1
ATOM 714 C C . TRP A 1 87 ? -14.462 -3.292 21.033 1.00 84.44 87 TRP A C 1
ATOM 716 O O . TRP A 1 87 ? -14.905 -4.268 20.433 1.00 84.44 87 TRP A O 1
ATOM 726 N N . THR A 1 88 ? -15.108 -2.122 21.059 1.00 88.44 88 THR A N 1
ATOM 727 C CA . THR A 1 88 ? -16.457 -1.928 20.501 1.00 88.44 88 THR A CA 1
ATOM 728 C C . THR A 1 88 ? -16.514 -0.973 19.312 1.00 88.44 88 THR A C 1
ATOM 730 O O . THR A 1 88 ? -17.552 -0.895 18.656 1.00 88.44 88 THR A O 1
ATOM 733 N N . LYS A 1 89 ? -15.433 -0.243 19.006 1.00 94.44 89 LYS A N 1
ATOM 734 C CA . LYS A 1 89 ? -15.452 0.833 18.005 1.00 94.44 89 LYS A CA 1
ATOM 735 C C . LYS A 1 89 ? -14.393 0.656 16.928 1.00 94.44 89 LYS A C 1
ATOM 737 O O . LYS A 1 89 ? -13.213 0.450 17.209 1.00 94.44 89 LYS A O 1
ATOM 742 N N . PHE A 1 90 ? -14.832 0.847 15.688 1.00 94.75 90 PHE A N 1
ATOM 743 C CA . PHE A 1 90 ? -13.972 0.971 14.519 1.00 94.75 90 PHE A CA 1
ATOM 744 C C . PHE A 1 90 ? -14.007 2.397 13.983 1.00 94.75 90 PHE A C 1
ATOM 746 O O . PHE A 1 90 ? -15.045 3.056 14.012 1.00 94.75 90 PHE A O 1
ATOM 753 N N . TYR A 1 91 ? -12.870 2.829 13.461 1.00 93.81 91 TYR A N 1
ATOM 754 C CA . TYR A 1 91 ? -12.717 4.025 12.655 1.00 93.81 91 TYR A CA 1
ATOM 755 C C . TYR A 1 91 ? -12.508 3.616 11.202 1.00 93.81 91 TYR A C 1
ATOM 757 O O . TYR A 1 91 ? -11.755 2.676 10.937 1.00 93.81 91 TYR A O 1
ATOM 765 N N . SER A 1 92 ? -13.160 4.304 10.270 1.00 95.94 92 SER A N 1
ATOM 766 C CA . SER A 1 92 ? -12.908 4.127 8.844 1.00 95.94 92 SER A CA 1
ATOM 767 C C . SER A 1 92 ? -13.027 5.435 8.080 1.00 95.94 92 SER A C 1
ATOM 769 O O . SER A 1 92 ? -13.725 6.361 8.499 1.00 95.94 92 SER A O 1
ATOM 771 N N . TYR A 1 93 ? -12.309 5.510 6.967 1.00 96.25 93 TYR A N 1
ATOM 772 C CA . TYR A 1 93 ? -12.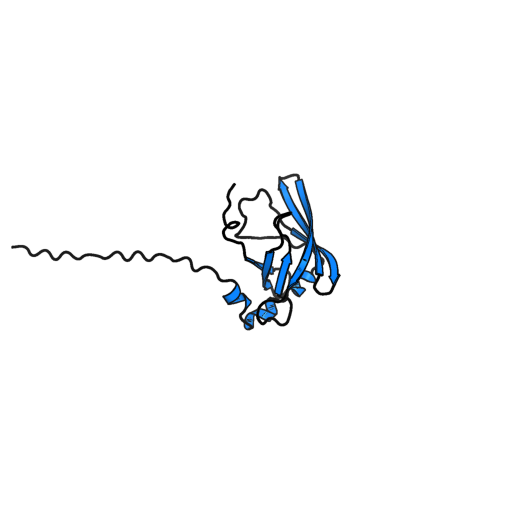387 6.602 6.007 1.00 96.25 93 TYR A CA 1
ATOM 773 C C . TYR A 1 93 ? -11.842 6.147 4.654 1.00 96.25 93 TYR A C 1
ATOM 775 O O . TYR A 1 93 ? -11.063 5.195 4.570 1.00 96.25 93 TYR A O 1
ATOM 783 N N . ASN A 1 94 ? -12.261 6.839 3.597 1.00 97.75 94 ASN A N 1
ATOM 784 C CA . ASN A 1 94 ? -11.763 6.590 2.254 1.00 97.75 94 ASN A CA 1
ATOM 785 C C . ASN A 1 94 ? -10.490 7.392 1.992 1.00 97.75 94 ASN A C 1
ATOM 787 O O . ASN A 1 94 ? -10.366 8.540 2.423 1.00 97.75 94 ASN A O 1
ATOM 791 N N . VAL A 1 95 ? -9.576 6.787 1.241 1.00 97.62 95 VAL A N 1
ATOM 792 C CA . VAL A 1 95 ? -8.347 7.411 0.757 1.00 97.62 95 VAL A CA 1
ATOM 793 C C . VAL A 1 95 ? -8.206 7.200 -0.741 1.00 97.62 95 VAL A C 1
ATOM 795 O O . VAL A 1 95 ? -8.508 6.124 -1.264 1.00 97.62 95 VAL A O 1
ATOM 798 N N . SER A 1 96 ? -7.695 8.221 -1.425 1.00 98.00 96 SER A N 1
ATOM 799 C CA . SER A 1 96 ? -7.231 8.100 -2.806 1.00 98.00 96 SER A CA 1
ATOM 800 C C . SER A 1 96 ? -5.789 7.602 -2.813 1.00 98.00 96 SER A C 1
ATOM 802 O O . SER A 1 96 ? -4.892 8.288 -2.314 1.00 98.00 96 SER A O 1
ATOM 804 N N . MET A 1 97 ? -5.578 6.427 -3.399 1.00 98.19 97 MET A N 1
ATOM 805 C CA . MET A 1 97 ? -4.268 5.816 -3.595 1.00 98.19 97 MET A CA 1
ATOM 806 C C . MET A 1 97 ? -3.852 5.940 -5.058 1.00 98.19 97 MET A C 1
ATOM 808 O O . MET A 1 97 ? -4.630 5.615 -5.958 1.00 98.19 97 MET A O 1
ATOM 812 N N . THR A 1 98 ? -2.620 6.395 -5.276 1.00 98.56 98 THR A N 1
ATOM 813 C CA . THR A 1 98 ? -1.994 6.452 -6.598 1.00 98.56 98 THR A CA 1
ATOM 814 C C . THR A 1 98 ? -0.916 5.377 -6.693 1.00 98.56 98 THR A C 1
ATOM 816 O O . THR A 1 98 ? -0.020 5.320 -5.854 1.00 98.56 98 THR A O 1
ATOM 819 N N . ALA A 1 99 ? -1.000 4.525 -7.710 1.00 98.44 99 ALA A N 1
ATOM 820 C CA . ALA A 1 99 ? 0.025 3.545 -8.027 1.00 98.44 99 ALA A CA 1
ATOM 821 C C . ALA A 1 99 ? 1.182 4.235 -8.759 1.00 98.44 99 ALA A C 1
ATOM 823 O O . ALA A 1 99 ? 1.000 4.807 -9.835 1.00 98.44 99 ALA A O 1
ATOM 824 N N . MET A 1 100 ? 2.370 4.167 -8.172 1.00 97.69 100 MET A N 1
ATOM 825 C CA . MET A 1 100 ? 3.574 4.835 -8.642 1.00 97.69 100 MET A CA 1
ATOM 826 C C . MET A 1 100 ? 4.630 3.817 -9.063 1.00 97.69 100 MET A C 1
ATOM 828 O O . MET A 1 100 ? 4.672 2.673 -8.603 1.00 97.69 100 MET A O 1
ATOM 832 N N . LYS A 1 101 ? 5.498 4.254 -9.972 1.00 96.88 101 LYS A N 1
ATOM 833 C CA . LYS A 1 101 ? 6.647 3.493 -10.455 1.00 96.88 101 LYS A CA 1
ATOM 834 C C . LYS A 1 101 ? 7.915 4.110 -9.884 1.00 96.88 101 LYS A C 1
ATOM 836 O O . LYS A 1 101 ? 8.139 5.305 -10.079 1.00 96.88 101 LYS A O 1
ATOM 841 N N . THR A 1 102 ? 8.749 3.313 -9.227 1.00 92.62 102 THR A N 1
ATOM 842 C CA . THR A 1 102 ? 10.040 3.765 -8.691 1.00 92.62 102 THR A CA 1
ATOM 843 C C . THR A 1 102 ? 11.206 3.121 -9.429 1.00 92.62 102 THR A C 1
ATOM 845 O O . THR A 1 102 ? 11.077 2.034 -9.990 1.00 92.62 102 THR A O 1
ATOM 848 N N . GLY A 1 103 ? 12.352 3.808 -9.433 1.00 92.12 103 GLY A N 1
ATOM 849 C CA . GLY A 1 103 ? 13.597 3.310 -10.020 1.00 92.12 103 GLY A CA 1
ATOM 850 C C . GLY A 1 103 ? 13.434 2.772 -11.443 1.00 92.12 103 GLY A C 1
ATOM 851 O O . GLY A 1 103 ? 12.889 3.455 -12.311 1.00 92.12 103 GLY A O 1
ATOM 852 N N . ASN A 1 104 ? 13.915 1.548 -11.673 1.00 95.44 104 ASN A N 1
ATOM 853 C CA . ASN A 1 104 ? 13.955 0.918 -13.001 1.00 95.44 104 ASN A CA 1
ATOM 854 C C . ASN A 1 104 ? 12.804 -0.066 -13.256 1.00 95.44 104 ASN A C 1
ATOM 856 O O . ASN A 1 104 ? 12.856 -0.848 -14.209 1.00 95.44 104 ASN A O 1
ATOM 860 N N . HIS A 1 105 ? 11.764 -0.044 -12.423 1.00 97.00 105 HIS A N 1
ATOM 861 C CA . HIS A 1 105 ? 10.580 -0.867 -12.640 1.00 97.00 105 HIS A CA 1
ATOM 862 C C . HIS A 1 105 ? 9.887 -0.503 -13.958 1.00 97.00 105 HIS A C 1
ATOM 864 O O . HIS A 1 105 ? 9.862 0.657 -14.379 1.00 97.00 105 HIS A O 1
ATOM 870 N N . SER A 1 106 ? 9.304 -1.502 -14.623 1.00 96.38 106 SER A N 1
ATOM 871 C CA . SER A 1 106 ? 8.483 -1.309 -15.827 1.00 96.38 106 SER A CA 1
ATOM 872 C C . SER A 1 106 ? 6.997 -1.116 -15.510 1.00 96.38 106 SER A C 1
ATOM 874 O O . SER A 1 106 ? 6.271 -0.553 -16.323 1.00 96.38 106 SER A O 1
ATOM 876 N N . GLU A 1 107 ? 6.553 -1.571 -14.338 1.00 97.50 107 GLU A N 1
ATOM 877 C CA . GLU A 1 107 ? 5.174 -1.505 -13.841 1.00 97.50 107 GLU A CA 1
ATOM 878 C C . GLU A 1 107 ? 5.151 -0.796 -12.473 1.00 97.50 107 GLU A C 1
ATOM 880 O O . GLU A 1 107 ? 6.185 -0.763 -11.804 1.00 97.50 107 GLU A O 1
ATOM 885 N N . PRO A 1 108 ? 4.009 -0.238 -12.030 1.00 98.38 108 PRO A N 1
ATOM 886 C CA . PRO A 1 108 ? 3.897 0.332 -10.691 1.00 98.38 108 PRO A CA 1
ATOM 887 C C . PRO A 1 108 ? 4.219 -0.685 -9.588 1.00 98.38 108 PRO A C 1
ATOM 889 O O . PRO A 1 108 ? 3.714 -1.812 -9.595 1.00 98.38 108 PRO A O 1
ATOM 892 N N . ASN A 1 109 ? 5.027 -0.257 -8.623 1.00 97.88 109 ASN A N 1
ATOM 893 C CA . ASN A 1 109 ? 5.528 -1.055 -7.502 1.00 97.88 109 ASN A CA 1
ATOM 894 C C . ASN A 1 109 ? 5.392 -0.333 -6.149 1.00 97.88 109 ASN A C 1
ATOM 896 O O . ASN A 1 109 ? 5.852 -0.835 -5.125 1.00 97.88 109 ASN A O 1
ATOM 900 N N . ASP A 1 110 ? 4.766 0.839 -6.135 1.00 96.94 110 ASP A N 1
ATOM 901 C CA . ASP A 1 110 ? 4.644 1.685 -4.956 1.00 96.94 110 ASP A CA 1
ATOM 902 C C . ASP A 1 110 ? 3.229 2.260 -4.840 1.00 96.94 110 ASP A C 1
ATOM 904 O O . ASP A 1 110 ? 2.631 2.664 -5.839 1.00 96.94 110 ASP A O 1
ATOM 908 N N . ALA A 1 111 ? 2.665 2.240 -3.634 1.00 97.62 111 ALA A N 1
ATOM 909 C CA . ALA A 1 111 ? 1.358 2.815 -3.345 1.00 97.62 111 ALA A CA 1
ATOM 910 C C . ALA A 1 111 ? 1.520 4.137 -2.591 1.00 97.62 111 ALA A C 1
ATOM 912 O O . ALA A 1 111 ? 1.978 4.151 -1.451 1.00 97.62 111 ALA A O 1
ATOM 913 N N . TYR A 1 112 ? 1.052 5.230 -3.189 1.00 97.38 112 TYR A N 1
ATOM 914 C CA . TYR A 1 112 ? 1.139 6.565 -2.609 1.00 97.38 112 TYR A CA 1
ATOM 915 C C . TYR A 1 112 ? -0.223 7.025 -2.080 1.00 97.38 112 TYR A C 1
ATOM 917 O O . TYR A 1 112 ? -1.142 7.323 -2.855 1.00 97.38 112 TYR A O 1
ATOM 925 N N . TYR A 1 113 ? -0.384 7.063 -0.754 1.00 96.19 113 TYR A N 1
ATOM 926 C CA . TYR A 1 113 ? -1.647 7.432 -0.104 1.00 96.19 113 TYR A CA 1
ATOM 927 C C . TYR A 1 113 ? -1.456 7.975 1.315 1.00 96.19 113 TYR A C 1
ATOM 929 O O . TYR A 1 113 ? -0.379 7.918 1.899 1.00 96.19 113 TYR A O 1
ATOM 937 N N . GLU A 1 114 ? -2.527 8.547 1.861 1.00 93.75 114 GLU A N 1
ATOM 938 C CA . GLU A 1 114 ? -2.571 9.095 3.215 1.00 93.75 114 GLU A CA 1
ATOM 939 C C . GLU A 1 114 ? -2.940 7.994 4.220 1.00 93.75 114 GLU A C 1
ATOM 941 O O . GLU A 1 114 ? -4.116 7.680 4.402 1.00 93.75 114 GLU A O 1
ATOM 946 N N . GLU A 1 115 ? -1.932 7.377 4.844 1.00 89.81 115 GLU A N 1
ATOM 947 C CA . GLU A 1 115 ? -2.138 6.300 5.828 1.00 89.81 115 GLU A CA 1
ATOM 948 C C . GLU A 1 115 ? -2.855 6.782 7.089 1.00 89.81 115 GLU A C 1
ATOM 950 O O . GLU A 1 115 ? -3.716 6.066 7.588 1.00 89.81 115 GLU A O 1
ATOM 955 N N . ASP A 1 116 ? -2.545 7.995 7.555 1.00 87.06 116 ASP A N 1
ATOM 956 C CA . ASP A 1 116 ? -3.148 8.630 8.727 1.00 87.06 116 ASP A CA 1
ATOM 957 C C . ASP A 1 116 ? -3.877 9.911 8.311 1.00 87.06 116 ASP A C 1
ATOM 959 O O . ASP A 1 116 ? -3.294 10.801 7.685 1.00 87.06 116 ASP A O 1
ATOM 963 N N . LYS A 1 117 ? -5.150 10.038 8.696 1.00 86.62 117 LYS A N 1
ATOM 964 C CA . LYS A 1 117 ? -5.985 11.177 8.300 1.00 86.62 117 LYS A CA 1
ATOM 965 C C . LYS A 1 117 ? -5.380 12.520 8.737 1.00 86.62 117 LYS A C 1
ATOM 967 O O . LYS A 1 117 ? -5.163 12.759 9.922 1.00 86.62 117 LYS A O 1
ATOM 972 N N . GLY A 1 118 ? -5.178 13.423 7.783 1.00 86.88 118 GLY A N 1
ATOM 973 C CA . GLY A 1 118 ? -4.574 14.743 7.950 1.00 86.88 118 GLY A CA 1
ATOM 974 C C . GLY A 1 118 ? -3.044 14.745 7.984 1.00 86.88 118 GLY A C 1
ATOM 975 O O . GLY A 1 118 ? -2.450 15.818 8.066 1.00 86.88 118 GLY A O 1
ATOM 976 N N . ALA A 1 119 ? -2.388 13.584 7.910 1.00 86.62 119 ALA A N 1
ATOM 977 C CA . ALA A 1 119 ? -0.932 13.488 7.952 1.00 86.62 119 ALA A CA 1
ATOM 978 C C . ALA A 1 119 ? -0.283 13.702 6.570 1.00 86.62 119 ALA A C 1
ATOM 980 O O . ALA A 1 119 ? 0.931 13.877 6.477 1.00 86.62 119 ALA A O 1
ATOM 981 N N . GLY A 1 120 ? -1.068 13.699 5.494 1.00 90.81 120 GLY A N 1
ATOM 982 C CA . GLY A 1 120 ? -0.560 13.739 4.127 1.00 90.81 120 GLY A CA 1
ATOM 983 C C . GLY A 1 120 ? -0.052 12.381 3.638 1.00 90.81 120 GLY A C 1
ATOM 984 O O . GLY A 1 120 ? 0.104 11.424 4.401 1.00 90.81 120 GLY A O 1
ATOM 985 N N . LYS A 1 121 ? 0.175 12.302 2.326 1.00 92.94 121 LYS A N 1
ATOM 986 C CA . LYS A 1 121 ? 0.494 11.055 1.627 1.00 92.94 121 LYS A CA 1
ATOM 987 C C . LYS A 1 121 ? 1.952 10.632 1.811 1.00 92.94 121 LYS A C 1
ATOM 989 O O . LYS A 1 121 ? 2.846 11.479 1.817 1.00 92.94 121 LYS A O 1
ATOM 994 N N . ILE A 1 122 ? 2.175 9.326 1.905 1.00 92.56 122 ILE A N 1
ATOM 995 C CA . ILE A 1 122 ? 3.497 8.695 1.980 1.00 92.56 122 ILE A CA 1
ATOM 996 C C . ILE A 1 122 ? 3.585 7.510 1.014 1.00 92.56 122 ILE A C 1
ATOM 998 O O . ILE A 1 122 ? 2.561 6.977 0.581 1.00 92.56 122 ILE A O 1
ATOM 1002 N N . ASP A 1 123 ? 4.814 7.117 0.686 1.00 93.00 123 ASP A N 1
ATOM 1003 C CA . ASP A 1 123 ? 5.113 5.962 -0.161 1.00 93.00 123 ASP A CA 1
ATOM 1004 C C . ASP A 1 123 ? 5.054 4.656 0.645 1.00 93.00 123 ASP A C 1
ATOM 1006 O O . ASP A 1 123 ? 5.705 4.510 1.690 1.00 93.00 123 ASP A O 1
ATOM 1010 N N . HIS A 1 124 ? 4.300 3.690 0.126 1.00 94.75 124 HIS A N 1
ATOM 1011 C CA . HIS A 1 124 ? 4.281 2.301 0.569 1.00 94.75 124 HIS A CA 1
ATOM 1012 C C . HIS A 1 124 ? 4.842 1.428 -0.554 1.00 94.75 124 HIS A C 1
ATOM 1014 O O . HIS A 1 124 ? 4.117 0.965 -1.442 1.00 94.75 124 HIS A O 1
ATOM 1020 N N . LYS A 1 125 ? 6.143 1.155 -0.480 1.00 95.12 125 LYS A N 1
ATOM 1021 C CA . LYS A 1 125 ? 6.865 0.394 -1.496 1.00 95.12 125 LYS A CA 1
ATOM 1022 C C . LYS A 1 125 ? 6.588 -1.089 -1.343 1.00 95.12 125 LYS A C 1
ATOM 1024 O O . LYS A 1 125 ? 6.872 -1.663 -0.290 1.00 95.12 125 LYS A O 1
ATOM 1029 N N . LEU A 1 126 ? 6.057 -1.728 -2.384 1.00 97.12 126 LEU A N 1
ATOM 1030 C CA . LEU A 1 126 ? 5.844 -3.170 -2.387 1.00 97.12 126 LEU A CA 1
ATOM 1031 C C . LEU A 1 126 ? 7.202 -3.868 -2.457 1.00 97.12 126 LEU A C 1
ATOM 1033 O O . LEU A 1 126 ? 7.888 -3.847 -3.476 1.00 97.12 126 LEU A O 1
ATOM 1037 N N . MET A 1 127 ? 7.582 -4.505 -1.357 1.00 96.31 127 MET A N 1
ATOM 1038 C CA . MET A 1 127 ? 8.831 -5.242 -1.249 1.00 96.31 127 MET A CA 1
ATOM 1039 C C . MET A 1 127 ? 8.693 -6.617 -1.871 1.00 96.31 127 MET A C 1
ATOM 1041 O O . MET A 1 127 ? 9.552 -7.017 -2.639 1.00 96.31 127 MET A O 1
ATOM 1045 N N . THR A 1 128 ? 7.637 -7.364 -1.565 1.00 97.31 128 THR A N 1
ATOM 1046 C CA . THR A 1 128 ? 7.433 -8.686 -2.163 1.00 97.31 128 THR A CA 1
ATOM 1047 C C . THR A 1 128 ? 5.987 -9.136 -2.039 1.00 97.31 128 THR A C 1
ATOM 1049 O O . THR A 1 128 ? 5.238 -8.654 -1.184 1.00 97.31 128 THR A O 1
ATOM 1052 N N . THR A 1 129 ? 5.624 -10.092 -2.882 1.00 98.00 129 THR A N 1
ATOM 1053 C CA . THR A 1 129 ? 4.319 -10.741 -2.930 1.00 98.00 129 THR A CA 1
ATOM 1054 C C . THR A 1 129 ? 4.530 -12.248 -3.002 1.00 98.00 129 THR A C 1
ATOM 1056 O O . THR A 1 129 ? 5.439 -12.712 -3.693 1.00 98.00 129 THR A O 1
ATOM 1059 N N . ASN A 1 130 ? 3.699 -13.036 -2.317 1.00 96.69 130 ASN A N 1
ATOM 1060 C CA . ASN A 1 130 ? 3.729 -14.492 -2.485 1.00 96.69 130 ASN A CA 1
ATOM 1061 C C . ASN A 1 130 ? 3.180 -14.918 -3.862 1.00 96.69 130 ASN A C 1
ATOM 1063 O O . ASN A 1 130 ? 2.454 -14.170 -4.514 1.00 96.69 130 ASN A O 1
ATOM 1067 N N . TYR A 1 131 ? 3.466 -16.151 -4.289 1.00 93.44 131 TYR A N 1
ATOM 1068 C CA . TYR A 1 131 ? 3.025 -16.660 -5.596 1.00 93.44 131 TYR A CA 1
ATOM 1069 C C . TYR A 1 131 ? 1.505 -16.590 -5.809 1.00 93.44 131 TYR A C 1
ATOM 1071 O O . TYR A 1 131 ? 1.063 -16.225 -6.898 1.00 93.44 131 TYR A O 1
ATOM 1079 N N . ASP A 1 132 ? 0.715 -16.840 -4.761 1.00 94.94 132 ASP A N 1
ATOM 1080 C CA . ASP A 1 132 ? -0.753 -16.801 -4.831 1.00 94.94 132 ASP A CA 1
ATOM 1081 C C . ASP A 1 132 ? -1.332 -15.379 -4.789 1.00 94.94 132 ASP A C 1
ATOM 1083 O O . ASP A 1 132 ? -2.542 -15.196 -4.920 1.00 94.94 132 ASP A O 1
ATOM 1087 N N . ARG A 1 133 ? -0.484 -14.354 -4.615 1.00 95.00 133 ARG A N 1
ATOM 1088 C CA . ARG A 1 133 ? -0.874 -12.936 -4.553 1.00 95.00 133 ARG A CA 1
ATOM 1089 C C . ARG A 1 133 ? -1.888 -12.633 -3.448 1.00 95.00 133 ARG A C 1
ATOM 1091 O O . ARG A 1 133 ? -2.798 -11.831 -3.628 1.00 95.00 133 ARG A O 1
ATOM 1098 N N . THR A 1 134 ? -1.729 -13.277 -2.299 1.00 95.50 134 THR A N 1
ATOM 1099 C CA . THR A 1 134 ? -2.594 -13.125 -1.117 1.00 95.50 134 THR A CA 1
ATOM 1100 C C . THR A 1 134 ? -1.906 -12.411 0.043 1.00 95.50 134 THR A C 1
ATOM 1102 O O . THR A 1 134 ? -2.577 -11.971 0.975 1.00 95.50 134 THR A O 1
ATOM 1105 N N . CYS A 1 135 ? -0.577 -12.315 0.016 1.00 96.94 135 CYS A N 1
ATOM 1106 C CA . CYS A 1 135 ? 0.248 -11.730 1.062 1.00 96.94 135 CYS A CA 1
ATOM 1107 C C . CYS A 1 135 ? 1.268 -10.778 0.444 1.00 96.94 135 CYS A C 1
ATOM 1109 O O . CYS A 1 135 ? 1.933 -11.116 -0.536 1.00 96.94 135 CYS A O 1
ATOM 1111 N N . PHE A 1 136 ? 1.409 -9.611 1.064 1.00 97.75 136 PHE A N 1
ATOM 1112 C CA . PHE A 1 136 ? 2.222 -8.510 0.570 1.00 97.75 136 PHE A CA 1
ATOM 1113 C C . PHE A 1 136 ? 3.073 -7.971 1.712 1.00 97.75 136 PHE A C 1
ATOM 1115 O O . PHE A 1 136 ? 2.592 -7.844 2.840 1.00 97.75 136 PHE A O 1
ATOM 1122 N N . VAL A 1 137 ? 4.324 -7.641 1.416 1.00 97.19 137 VAL A N 1
ATOM 1123 C CA . VAL A 1 137 ? 5.213 -6.951 2.351 1.00 97.19 137 VAL A CA 1
ATOM 1124 C C . VAL A 1 137 ? 5.481 -5.570 1.792 1.00 97.19 137 VAL A C 1
ATOM 1126 O O . VAL A 1 137 ? 5.954 -5.453 0.664 1.00 97.19 137 VAL A O 1
ATOM 1129 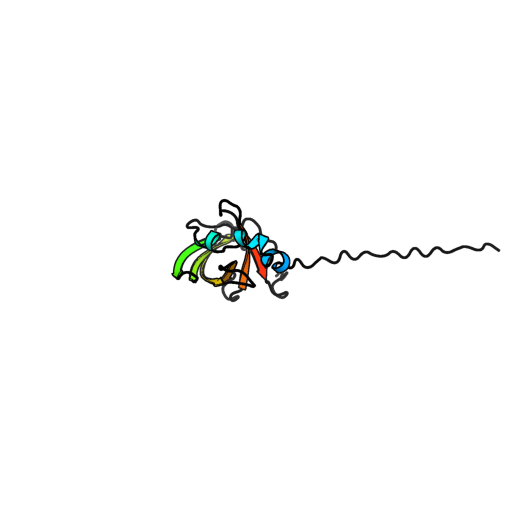N N . PHE A 1 138 ? 5.209 -4.542 2.586 1.00 95.69 138 PHE A N 1
ATOM 1130 C CA . PHE A 1 138 ? 5.466 -3.155 2.225 1.00 95.69 138 PHE A CA 1
ATOM 1131 C C . PHE A 1 138 ? 6.564 -2.565 3.104 1.00 95.69 138 PHE A C 1
ATOM 1133 O O . PHE A 1 138 ? 6.660 -2.890 4.287 1.00 95.69 138 PHE A O 1
ATOM 1140 N N . ALA A 1 139 ? 7.373 -1.686 2.523 1.00 92.81 139 ALA A N 1
ATOM 1141 C CA . ALA A 1 139 ? 8.261 -0.799 3.253 1.00 92.81 139 ALA A CA 1
ATOM 1142 C C . ALA A 1 139 ? 7.733 0.628 3.141 1.00 92.81 139 ALA A C 1
ATOM 1144 O O . ALA A 1 139 ? 7.360 1.078 2.061 1.00 92.81 139 ALA A O 1
ATOM 1145 N N . VAL A 1 140 ? 7.736 1.339 4.259 1.00 89.00 140 VAL A N 1
ATOM 1146 C CA . VAL A 1 140 ? 7.313 2.735 4.337 1.00 89.00 140 VAL A CA 1
ATOM 1147 C C . VAL A 1 140 ? 8.516 3.612 4.624 1.00 89.00 140 VAL A C 1
ATOM 1149 O O . VAL A 1 140 ? 9.347 3.282 5.476 1.00 89.00 140 VAL A O 1
ATOM 1152 N N . ASN A 1 141 ? 8.623 4.735 3.919 1.00 76.81 141 ASN A N 1
ATOM 1153 C CA . ASN A 1 141 ? 9.626 5.739 4.244 1.00 76.81 141 ASN A CA 1
ATOM 1154 C C . ASN A 1 141 ? 9.028 6.744 5.224 1.00 76.81 141 ASN A C 1
ATOM 1156 O O . ASN A 1 141 ? 8.326 7.683 4.853 1.00 76.81 141 ASN A O 1
ATOM 1160 N N . ILE A 1 142 ? 9.289 6.510 6.503 1.00 68.94 142 ILE A N 1
ATOM 1161 C CA . ILE A 1 142 ? 8.809 7.362 7.579 1.00 68.94 142 ILE A CA 1
ATOM 1162 C C . ILE A 1 142 ? 9.947 8.304 7.960 1.00 68.94 142 ILE A C 1
ATOM 1164 O O . ILE A 1 142 ? 11.033 7.856 8.330 1.00 68.94 142 ILE A O 1
ATOM 1168 N N . SER A 1 143 ? 9.706 9.616 7.885 1.00 59.62 143 SER A N 1
ATOM 1169 C CA . SER A 1 143 ? 10.666 10.599 8.393 1.00 59.62 143 SER A CA 1
ATOM 1170 C C . SER A 1 143 ? 10.966 10.328 9.874 1.00 59.62 143 SER A C 1
ATOM 1172 O O . SER A 1 143 ? 10.109 9.862 10.628 1.00 59.62 143 SER A O 1
ATOM 1174 N N . SER A 1 144 ? 12.180 10.644 10.331 1.00 47.28 144 SER A N 1
ATOM 1175 C CA . SER A 1 144 ? 12.593 10.413 11.726 1.00 47.28 144 SER A CA 1
ATOM 1176 C C . SER A 1 144 ? 11.680 11.082 12.762 1.00 47.28 144 SER A C 1
ATOM 1178 O O . SER A 1 144 ? 11.658 10.666 13.910 1.00 47.28 144 SER A O 1
ATOM 1180 N N . GLU A 1 145 ? 10.898 12.090 12.369 1.00 46.16 145 GLU A N 1
ATOM 1181 C CA . GLU A 1 145 ? 9.918 12.762 13.230 1.00 46.16 145 GLU A CA 1
ATOM 1182 C C . GLU A 1 145 ? 8.660 11.930 13.519 1.00 46.16 145 GLU A C 1
ATOM 1184 O O . GLU A 1 145 ? 7.941 12.223 14.474 1.00 46.16 145 GLU A O 1
ATOM 1189 N N . ARG A 1 146 ? 8.376 10.915 12.698 1.00 49.19 146 ARG A N 1
ATOM 1190 C CA . ARG A 1 146 ? 7.283 9.948 12.885 1.00 49.19 146 ARG A CA 1
ATOM 1191 C C . ARG A 1 146 ? 7.785 8.607 13.422 1.00 49.19 146 ARG A C 1
ATOM 1193 O O . ARG A 1 146 ? 7.024 7.859 14.028 1.00 49.19 146 ARG A O 1
ATOM 1200 N N . PHE A 1 147 ? 9.073 8.316 13.255 1.00 36.00 147 PHE A N 1
ATOM 1201 C CA . PHE A 1 147 ? 9.702 7.120 13.802 1.00 36.00 147 PHE A CA 1
ATOM 1202 C C . PHE A 1 147 ? 9.927 7.285 15.316 1.00 36.00 147 PHE A C 1
ATOM 1204 O O . PHE A 1 147 ? 10.840 7.982 15.747 1.00 36.00 147 PHE A O 1
ATOM 1211 N N . GLY A 1 148 ? 9.088 6.654 16.143 1.00 39.25 148 GLY A N 1
ATOM 1212 C CA . GLY A 1 148 ? 9.283 6.626 17.599 1.00 39.25 148 GLY A CA 1
ATOM 1213 C C . GLY A 1 148 ? 8.707 7.811 18.381 1.00 39.25 148 GLY A C 1
ATOM 1214 O O . GLY A 1 148 ? 9.134 8.038 19.512 1.00 39.25 148 GLY A O 1
ATOM 1215 N N . LYS A 1 149 ? 7.718 8.541 17.841 1.00 31.59 149 LYS A N 1
ATOM 1216 C CA . LYS A 1 149 ? 6.854 9.381 18.686 1.00 31.59 149 LYS A CA 1
ATOM 1217 C C . LYS A 1 149 ? 5.933 8.486 19.519 1.00 31.59 149 LYS A C 1
ATOM 1219 O O . LYS A 1 149 ? 4.856 8.089 19.086 1.00 31.59 149 LYS A O 1
ATOM 1224 N N . T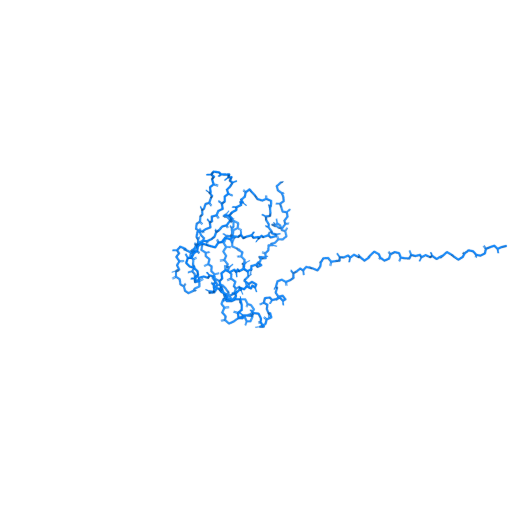RP A 1 150 ? 6.416 8.155 20.709 1.00 35.75 150 TRP A N 1
ATOM 1225 C CA . TRP A 1 150 ? 5.599 7.780 21.855 1.00 35.75 150 TRP A CA 1
ATOM 1226 C C . TRP A 1 150 ? 4.917 9.063 22.344 1.00 35.75 150 TRP A C 1
ATOM 1228 O O . TRP A 1 150 ? 5.598 10.082 22.478 1.00 35.75 150 TRP A O 1
ATOM 1238 N N . PHE A 1 151 ? 3.594 9.043 22.516 1.00 40.53 151 PHE A N 1
ATOM 1239 C CA . PHE A 1 151 ? 2.903 10.117 23.235 1.00 40.53 151 PHE A CA 1
ATOM 1240 C C . PHE A 1 151 ? 3.390 10.182 24.684 1.00 40.53 151 PHE A C 1
ATOM 1242 O O . PHE A 1 151 ? 3.671 9.097 25.247 1.00 40.53 151 PHE A O 1
#

pLDDT: mean 85.63, std 17.8, range [31.59, 98.56]

Radius of gyration: 21.78 Å; chains: 1; bounding box: 80×32×56 Å

InterPro domains:
  IPR012674 Calycin [G3DSA:2.40.128.20] (23-149)
  IPR012674 Calycin [SSF50814] (30-143)

Sequence (151 aa):
MFSGATFLCILVAVTAQSRRRDPNAYAEDYRNFPLQRLSAMTNQSKRIYVLMRDYNLSTPFDCHSAKKVHQYSDNEYEYELKARINWTKFYSYNVSMTAMKTGNHSEPNDAYYEEDKGAGKIDHKLMTTNYDRTCFVFAVNISSERFGKWF

Organism: Rhipicephalus microplus (NCBI:txid6941)

Foldseek 3Di:
DDDDDDDDPPPPPPDPPPPPPDLCVQQVPPVQLVFQACCLVVVDQDKAWDPDDDFPPQALWAGWIWHWPADPDPFWTKIKIKTANDPPDIDIDIKIWGFDDDDPHPHGRWIWIDPDPPPHTWIWGFNGADPVSRDTDTDTDDPPVRGDPND